Protein AF-F6DJY0-F1 (afdb_monomer)

Sequence (106 aa):
MLVALIDIYRGLPVTLPNELETEVQTRVLRDVLSSAISFARQEESMKMLSEELFRCSRESCTLAEQIQVIEKQSPDIINAKMVAAAYLLKLLNEKPPGKANDPRLQ

pLDDT: mean 86.58, std 13.85, range [46.53, 98.12]

Mean predicted aligned error: 7.04 Å

Radius of gyration: 16.3 Å; Cα contacts (8 Å, |Δi|>4): 102; chains: 1; bounding box: 30×44×51 Å

Organism: Desulforamulus ruminis (strain ATCC 23193 / DSM 2154 / NCIMB 8452 / DL) (NCBI:txid696281)

Structure (mmCIF, N/CA/C/O backbone):
data_AF-F6DJY0-F1
#
_entry.id   AF-F6DJY0-F1
#
loop_
_atom_site.group_PDB
_atom_site.id
_atom_site.type_symbol
_atom_site.label_atom_id
_atom_site.label_alt_id
_atom_site.label_comp_id
_atom_site.label_asym_id
_atom_site.label_entity_id
_atom_site.label_seq_id
_atom_site.pdbx_PDB_ins_code
_atom_site.Cartn_x
_atom_site.Cartn_y
_atom_site.Cartn_z
_atom_site.occupancy
_atom_site.B_iso_or_equiv
_atom_site.auth_seq_id
_atom_site.auth_comp_id
_atom_site.auth_asym_id
_atom_site.auth_atom_id
_atom_site.pdbx_PDB_model_num
ATOM 1 N N . MET A 1 1 ? 4.607 -1.809 -11.475 1.00 84.75 1 MET A N 1
ATOM 2 C CA . MET A 1 1 ? 4.714 -1.730 -10.001 1.00 84.75 1 MET A CA 1
ATOM 3 C C . MET A 1 1 ? 3.365 -1.549 -9.310 1.00 84.75 1 MET A C 1
ATOM 5 O O . MET A 1 1 ? 3.054 -2.357 -8.454 1.00 84.75 1 MET A O 1
ATOM 9 N N . LEU A 1 2 ? 2.526 -0.578 -9.696 1.00 91.12 2 LEU A N 1
ATOM 10 C CA . LEU A 1 2 ? 1.175 -0.437 -9.114 1.00 91.12 2 LEU A CA 1
ATOM 11 C C . LEU A 1 2 ? 0.300 -1.691 -9.292 1.00 91.12 2 LEU A C 1
ATOM 13 O O . LEU A 1 2 ? -0.380 -2.089 -8.358 1.00 91.12 2 LEU A O 1
ATOM 17 N N . VAL A 1 3 ? 0.386 -2.361 -10.448 1.00 90.62 3 VAL A N 1
ATOM 18 C CA . VAL A 1 3 ? -0.265 -3.668 -10.675 1.00 90.62 3 VAL A CA 1
ATOM 19 C C . VAL A 1 3 ? 0.219 -4.718 -9.667 1.00 90.62 3 VAL A C 1
ATOM 21 O O . VAL A 1 3 ? -0.595 -5.355 -9.017 1.00 90.62 3 VAL A O 1
ATOM 24 N N . ALA A 1 4 ? 1.535 -4.815 -9.450 1.00 90.00 4 ALA A N 1
ATOM 25 C CA . ALA A 1 4 ? 2.114 -5.718 -8.456 1.00 90.00 4 ALA A CA 1
ATOM 26 C C . ALA A 1 4 ? 1.630 -5.410 -7.027 1.00 90.00 4 ALA A C 1
ATOM 28 O O . ALA A 1 4 ? 1.366 -6.332 -6.271 1.00 90.00 4 ALA A O 1
ATOM 29 N N . LEU A 1 5 ? 1.459 -4.133 -6.660 1.00 90.69 5 LEU A N 1
ATOM 30 C CA . LEU A 1 5 ? 0.871 -3.763 -5.366 1.00 90.69 5 LEU A CA 1
ATOM 31 C C . LEU A 1 5 ? -0.583 -4.212 -5.241 1.00 90.69 5 LEU A C 1
ATOM 33 O O . LEU A 1 5 ? -0.964 -4.726 -4.197 1.00 90.69 5 LEU A O 1
ATOM 37 N N . ILE A 1 6 ? -1.384 -4.057 -6.298 1.00 91.81 6 ILE A N 1
ATOM 38 C CA . ILE A 1 6 ? -2.765 -4.554 -6.321 1.00 91.81 6 ILE A CA 1
ATOM 39 C C . ILE A 1 6 ? -2.782 -6.070 -6.107 1.00 91.81 6 ILE A C 1
ATOM 41 O O . ILE A 1 6 ? -3.564 -6.555 -5.296 1.00 91.81 6 ILE A O 1
ATOM 45 N N . ASP A 1 7 ? -1.909 -6.809 -6.786 1.00 91.25 7 ASP A N 1
ATOM 46 C CA . ASP A 1 7 ? -1.821 -8.262 -6.640 1.00 91.25 7 ASP A CA 1
ATOM 47 C C . ASP A 1 7 ? -1.368 -8.667 -5.226 1.00 91.25 7 ASP A C 1
ATOM 49 O O . ASP A 1 7 ? -1.994 -9.537 -4.617 1.00 91.25 7 ASP A O 1
ATOM 53 N N . ILE A 1 8 ? -0.378 -7.970 -4.650 1.00 89.00 8 ILE A N 1
ATOM 54 C CA . ILE A 1 8 ? 0.045 -8.149 -3.250 1.00 89.00 8 ILE A CA 1
ATOM 55 C C . ILE A 1 8 ? -1.136 -7.913 -2.302 1.00 89.00 8 ILE A C 1
ATOM 57 O O . ILE A 1 8 ? -1.437 -8.773 -1.482 1.00 89.00 8 ILE A O 1
ATOM 61 N N . TYR A 1 9 ? -1.863 -6.799 -2.428 1.00 90.44 9 TYR A N 1
ATOM 62 C CA . TYR A 1 9 ? -3.008 -6.492 -1.558 1.00 90.44 9 TYR A CA 1
ATOM 63 C C . TYR A 1 9 ? -4.175 -7.476 -1.715 1.00 90.44 9 TYR A C 1
ATOM 65 O O . TYR A 1 9 ? -5.003 -7.595 -0.816 1.00 90.44 9 TYR A O 1
ATOM 73 N N . ARG A 1 10 ? -4.230 -8.224 -2.822 1.00 88.69 10 ARG A N 1
ATOM 74 C CA . ARG A 1 10 ? -5.183 -9.325 -3.034 1.00 88.69 10 ARG A CA 1
ATOM 75 C C . ARG A 1 10 ? -4.690 -10.667 -2.484 1.00 88.69 10 ARG A C 1
ATOM 77 O O . ARG A 1 10 ? -5.420 -11.649 -2.583 1.00 88.69 10 ARG A O 1
ATOM 84 N N . GLY A 1 11 ? -3.482 -10.717 -1.922 1.00 86.12 11 GLY A N 1
ATOM 85 C CA . GLY A 1 11 ? -2.849 -11.938 -1.422 1.00 86.12 11 GLY A CA 1
ATOM 86 C C . GLY A 1 11 ? -2.352 -12.865 -2.534 1.00 86.12 1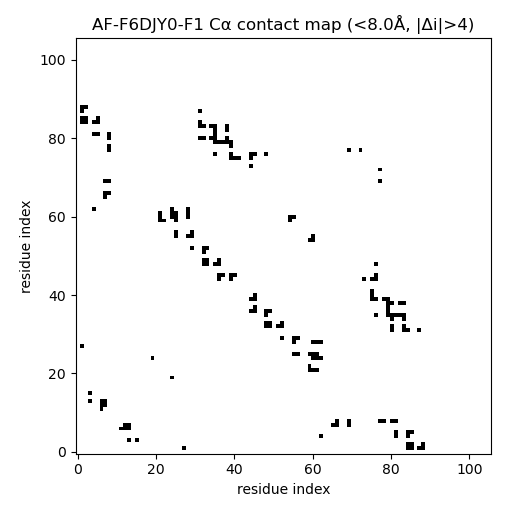1 GLY A C 1
ATOM 87 O O . GLY A 1 11 ? -2.213 -14.066 -2.310 1.00 86.12 11 GLY A O 1
ATOM 88 N N . LEU A 1 12 ? -2.127 -12.342 -3.744 1.00 87.62 12 LEU A N 1
ATOM 89 C CA . LEU A 1 12 ? -1.624 -13.133 -4.863 1.00 87.62 12 LEU A CA 1
ATOM 90 C C . LEU A 1 12 ? -0.094 -13.247 -4.806 1.00 87.62 12 LEU A C 1
ATOM 92 O O . LEU A 1 12 ? 0.584 -12.302 -4.394 1.00 87.62 12 LEU A O 1
ATOM 96 N N . PRO A 1 13 ? 0.476 -14.380 -5.252 1.00 82.00 13 PRO A N 1
ATOM 97 C CA . PRO A 1 13 ? 1.917 -14.505 -5.388 1.00 82.00 13 PRO A CA 1
ATOM 98 C C . PRO A 1 13 ? 2.414 -13.554 -6.481 1.00 82.00 13 PRO A C 1
ATOM 100 O O . PRO A 1 13 ? 1.944 -13.598 -7.618 1.00 82.00 13 PRO A O 1
ATOM 103 N N . VAL A 1 14 ? 3.389 -12.712 -6.143 1.00 82.38 14 VAL A N 1
ATOM 104 C CA . VAL A 1 14 ? 3.982 -11.744 -7.071 1.00 82.38 14 VAL A CA 1
ATOM 105 C C . VA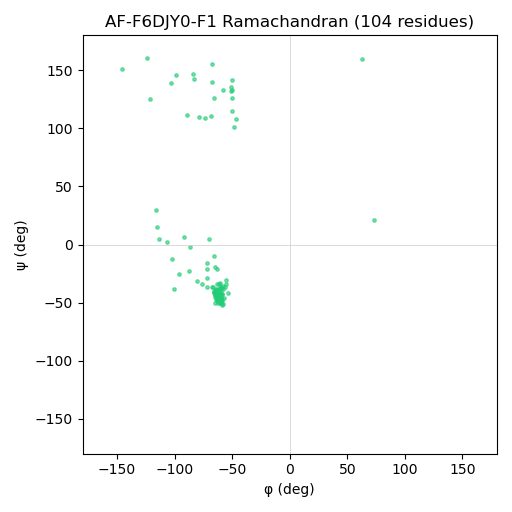L A 1 14 ? 5.478 -11.988 -7.185 1.00 82.38 14 VAL A C 1
ATOM 107 O O . VAL A 1 14 ? 6.204 -11.961 -6.193 1.00 82.38 14 VAL A O 1
ATOM 110 N N . THR A 1 15 ? 5.953 -12.177 -8.414 1.00 79.88 15 THR A N 1
ATOM 111 C CA . THR A 1 15 ? 7.384 -12.166 -8.723 1.00 79.88 15 THR A CA 1
ATOM 112 C C . THR A 1 15 ? 7.797 -10.742 -9.058 1.00 79.88 15 THR A C 1
ATOM 114 O O . THR A 1 15 ? 7.387 -10.180 -10.074 1.00 79.88 15 THR A O 1
ATOM 117 N N . LEU A 1 16 ? 8.589 -10.137 -8.179 1.00 72.69 16 LEU A N 1
ATOM 118 C CA . LEU A 1 16 ? 9.113 -8.794 -8.391 1.00 72.69 16 LEU A CA 1
ATOM 119 C C . LEU A 1 16 ? 10.376 -8.854 -9.266 1.00 72.69 16 LEU A C 1
ATOM 121 O O . LEU A 1 16 ? 11.180 -9.770 -9.100 1.00 72.69 16 LEU A O 1
ATOM 125 N N . PRO A 1 17 ? 10.585 -7.890 -10.180 1.00 71.38 17 PRO A N 1
ATOM 126 C CA . PRO A 1 17 ? 11.871 -7.724 -10.850 1.00 71.38 17 PRO A CA 1
ATOM 127 C C . PRO A 1 17 ? 12.981 -7.494 -9.816 1.00 71.38 17 PRO A C 1
ATOM 129 O O . PRO A 1 17 ? 12.830 -6.639 -8.944 1.00 71.38 17 PRO A O 1
ATOM 132 N N . ASN A 1 18 ? 14.105 -8.206 -9.940 1.00 61.38 18 ASN A N 1
ATOM 133 C CA . ASN A 1 18 ? 15.235 -8.127 -9.000 1.00 61.38 18 ASN A CA 1
ATOM 134 C C . ASN A 1 18 ? 15.957 -6.761 -8.989 1.00 61.38 18 ASN A C 1
ATOM 136 O O . ASN A 1 18 ? 16.790 -6.521 -8.123 1.00 61.38 18 ASN A O 1
ATOM 140 N N . GLU A 1 19 ? 15.650 -5.870 -9.935 1.00 65.62 19 GLU A N 1
ATOM 141 C CA . GLU A 1 19 ? 16.418 -4.646 -10.221 1.00 65.62 19 GLU A CA 1
ATOM 142 C C . GLU A 1 19 ? 15.636 -3.351 -9.952 1.00 65.62 19 GLU A C 1
ATOM 144 O O . GLU A 1 19 ? 16.016 -2.276 -10.409 1.00 65.62 19 GLU A O 1
ATOM 149 N N . LEU A 1 20 ? 14.514 -3.414 -9.231 1.00 77.25 20 LEU A N 1
ATOM 150 C CA . LEU A 1 20 ? 13.787 -2.195 -8.880 1.00 77.25 20 LEU A CA 1
ATOM 151 C C . LEU A 1 20 ? 14.534 -1.428 -7.788 1.00 77.25 20 LEU A C 1
ATOM 153 O O . LEU A 1 20 ? 14.537 -1.838 -6.628 1.00 77.25 20 LEU A O 1
ATOM 157 N N . GLU A 1 21 ? 15.127 -0.293 -8.156 1.00 87.31 21 GLU A N 1
ATOM 158 C CA . GLU A 1 21 ? 15.815 0.602 -7.224 1.00 87.31 21 GLU A CA 1
ATOM 159 C C . GLU A 1 21 ? 14.926 0.948 -6.018 1.00 87.31 21 GLU A C 1
ATOM 161 O O . GLU A 1 21 ? 13.760 1.334 -6.162 1.00 87.31 21 GLU A O 1
ATOM 166 N N . THR A 1 22 ? 15.483 0.833 -4.809 1.00 88.25 22 THR A N 1
ATOM 167 C CA . THR A 1 22 ? 14.772 1.078 -3.542 1.00 88.25 22 THR A CA 1
ATOM 168 C C . THR A 1 22 ? 14.130 2.464 -3.484 1.00 88.25 22 THR A C 1
ATOM 170 O O . THR A 1 22 ? 13.042 2.624 -2.930 1.00 88.25 22 THR A O 1
ATOM 173 N N . GLU A 1 23 ? 14.763 3.468 -4.092 1.00 89.69 23 GLU A N 1
ATOM 174 C CA . GLU A 1 23 ? 14.237 4.833 -4.152 1.00 89.69 23 GLU A CA 1
ATOM 175 C C . GLU A 1 23 ? 12.941 4.914 -4.975 1.00 89.69 23 GLU A C 1
ATOM 177 O O . GLU A 1 23 ? 11.962 5.530 -4.543 1.00 89.69 23 GLU A O 1
ATOM 182 N N . VAL A 1 24 ? 12.887 4.215 -6.115 1.00 89.19 24 VAL A N 1
ATOM 183 C CA . VAL A 1 24 ? 11.687 4.130 -6.959 1.00 89.19 24 VAL A CA 1
ATOM 184 C C . VAL A 1 24 ? 10.554 3.432 -6.208 1.00 89.19 24 VAL A C 1
ATOM 186 O O . VAL A 1 24 ? 9.417 3.913 -6.223 1.00 89.19 24 VAL A O 1
ATOM 189 N N . GLN A 1 25 ? 10.857 2.330 -5.515 1.00 91.56 25 GLN A N 1
ATOM 190 C CA . GLN A 1 25 ? 9.878 1.614 -4.691 1.00 91.56 25 GLN A CA 1
ATOM 191 C C . GLN A 1 25 ? 9.322 2.510 -3.581 1.00 91.56 25 GLN A C 1
ATOM 193 O O . GLN A 1 25 ? 8.105 2.668 -3.469 1.00 91.56 25 GLN A O 1
ATOM 198 N N . THR A 1 26 ? 10.215 3.152 -2.825 1.00 92.62 26 THR A N 1
ATOM 199 C CA . THR A 1 26 ? 9.868 4.044 -1.712 1.00 92.62 26 THR A CA 1
ATOM 200 C C . THR A 1 26 ? 8.965 5.175 -2.188 1.00 92.62 26 THR A C 1
ATOM 202 O O . THR A 1 26 ? 7.939 5.452 -1.569 1.00 92.62 26 THR A O 1
ATOM 205 N N . ARG A 1 27 ? 9.298 5.819 -3.313 1.00 92.81 27 ARG A N 1
ATOM 206 C CA . ARG A 1 27 ? 8.499 6.921 -3.863 1.00 92.81 27 ARG A CA 1
ATOM 207 C C . ARG A 1 27 ? 7.065 6.492 -4.165 1.00 92.81 27 ARG A C 1
ATOM 209 O O . ARG A 1 27 ? 6.124 7.122 -3.695 1.00 92.81 27 ARG A O 1
ATOM 216 N N . VAL A 1 28 ? 6.894 5.403 -4.909 1.00 93.31 28 VAL A N 1
ATOM 217 C CA . VAL A 1 28 ? 5.555 4.936 -5.295 1.00 93.31 28 VAL A CA 1
ATOM 218 C C . VAL A 1 28 ? 4.766 4.431 -4.093 1.00 93.31 28 VAL A C 1
ATOM 220 O O . VAL A 1 28 ? 3.564 4.670 -4.016 1.00 93.31 28 VAL A O 1
ATOM 223 N N . LEU A 1 29 ? 5.414 3.768 -3.134 1.00 95.00 29 LEU A N 1
ATOM 224 C CA . LEU A 1 29 ? 4.752 3.343 -1.902 1.00 95.00 29 LEU A CA 1
ATOM 225 C C . LEU A 1 29 ? 4.274 4.537 -1.076 1.00 95.00 29 LEU A C 1
ATOM 227 O O . LEU A 1 29 ? 3.160 4.499 -0.562 1.00 95.00 29 LEU A O 1
ATOM 231 N N . ARG A 1 30 ? 5.050 5.623 -1.002 1.00 95.94 30 ARG A N 1
ATOM 232 C CA . ARG A 1 30 ? 4.608 6.868 -0.356 1.00 95.94 30 ARG A CA 1
ATOM 233 C C . ARG A 1 30 ? 3.396 7.476 -1.055 1.00 95.94 30 ARG A C 1
ATOM 235 O O . ARG A 1 30 ? 2.452 7.856 -0.367 1.00 95.94 30 ARG A O 1
ATOM 242 N N . ASP A 1 31 ? 3.383 7.515 -2.387 1.00 96.19 31 ASP A N 1
ATOM 243 C CA . ASP A 1 31 ? 2.241 8.032 -3.154 1.00 96.19 31 ASP A CA 1
ATOM 244 C C . ASP A 1 31 ? 0.976 7.185 -2.919 1.00 96.19 31 ASP A C 1
ATOM 246 O O . ASP A 1 31 ? -0.117 7.725 -2.707 1.00 96.19 31 ASP A O 1
ATOM 250 N N . VAL A 1 32 ? 1.124 5.855 -2.887 1.00 97.38 32 VAL A N 1
ATOM 251 C CA . VAL A 1 32 ? 0.034 4.915 -2.581 1.00 97.38 32 VAL A CA 1
ATOM 252 C C . VAL A 1 32 ? -0.461 5.099 -1.150 1.00 97.38 32 VAL A C 1
ATOM 254 O O . VAL A 1 32 ? -1.661 5.262 -0.954 1.00 97.38 32 VAL A O 1
ATOM 257 N N . LEU A 1 33 ? 0.430 5.115 -0.155 1.00 96.94 33 LEU A N 1
ATOM 258 C CA . LEU A 1 33 ? 0.068 5.265 1.259 1.00 96.94 33 LEU A CA 1
ATOM 259 C C . LEU A 1 33 ? -0.592 6.619 1.532 1.00 96.94 33 LEU A C 1
ATOM 261 O O . LEU A 1 33 ? -1.627 6.672 2.192 1.00 96.94 33 LEU A O 1
ATOM 265 N N . SER A 1 34 ? -0.052 7.701 0.967 1.00 97.56 34 SER A N 1
ATOM 266 C CA . SER A 1 34 ? -0.647 9.034 1.076 1.00 97.56 34 SER A CA 1
ATOM 267 C C . SER A 1 34 ? -2.044 9.085 0.459 1.00 97.56 34 SER A C 1
ATOM 269 O O . SER A 1 34 ? -2.935 9.713 1.023 1.00 97.56 34 SER A O 1
ATOM 271 N N . SER A 1 35 ? -2.251 8.421 -0.680 1.00 98.06 35 SER A N 1
ATOM 272 C CA . SER A 1 35 ? -3.566 8.351 -1.324 1.00 98.06 35 SER A CA 1
ATOM 273 C C . SER A 1 35 ? -4.535 7.450 -0.550 1.00 98.06 35 SER A C 1
ATOM 275 O O . SER A 1 35 ? -5.720 7.758 -0.453 1.00 98.06 35 SER A O 1
ATOM 277 N N . ALA A 1 36 ? -4.040 6.355 0.033 1.00 98.06 36 ALA A N 1
ATOM 278 C CA . ALA A 1 36 ? -4.836 5.384 0.780 1.00 98.06 36 ALA A CA 1
ATOM 279 C C . ALA A 1 36 ? -5.490 5.993 2.025 1.00 98.06 36 ALA A C 1
ATOM 281 O O . ALA A 1 36 ? -6.618 5.627 2.341 1.00 98.06 36 ALA A O 1
ATOM 282 N N . ILE A 1 37 ? -4.839 6.951 2.695 1.00 98.12 37 ILE A N 1
ATOM 283 C CA . ILE A 1 37 ? -5.419 7.652 3.856 1.00 98.12 37 ILE A CA 1
ATOM 284 C C . ILE A 1 37 ? -6.793 8.246 3.506 1.00 98.12 37 ILE A C 1
ATOM 286 O O . ILE A 1 37 ? -7.737 8.095 4.275 1.00 98.12 37 ILE A O 1
ATOM 290 N N . SER A 1 38 ? -6.938 8.832 2.314 1.00 97.12 38 SER A N 1
ATOM 291 C CA . SER A 1 38 ? -8.198 9.424 1.836 1.00 97.12 38 SER A CA 1
ATOM 292 C C . SER A 1 38 ? -9.278 8.396 1.473 1.00 97.12 38 SER A C 1
ATOM 294 O O . SER A 1 38 ? -10.441 8.765 1.319 1.00 97.12 38 SER A O 1
ATOM 296 N N . PHE A 1 39 ? -8.913 7.122 1.303 1.00 97.88 39 PHE A N 1
ATOM 297 C CA . PHE A 1 39 ? -9.841 6.035 0.966 1.00 97.88 39 PHE A CA 1
ATOM 298 C C . PHE A 1 39 ? -10.206 5.148 2.162 1.00 97.88 39 PHE A C 1
ATOM 300 O O . PHE A 1 39 ? -11.149 4.359 2.062 1.00 97.88 39 PHE A O 1
ATOM 307 N N . ALA A 1 40 ? -9.485 5.263 3.278 1.00 98.00 40 ALA A N 1
ATOM 308 C CA . ALA A 1 40 ? -9.809 4.558 4.509 1.00 98.00 40 ALA A CA 1
ATOM 309 C C . ALA A 1 40 ? -11.121 5.083 5.106 1.00 98.00 40 ALA A C 1
ATOM 311 O O . ALA A 1 40 ? -11.390 6.284 5.090 1.00 98.00 40 ALA A O 1
ATOM 312 N N . ARG A 1 41 ? -11.953 4.181 5.637 1.00 96.88 41 ARG A N 1
ATOM 313 C CA . ARG A 1 41 ? -13.254 4.555 6.217 1.00 96.88 41 ARG A CA 1
ATOM 314 C C . ARG A 1 41 ? -13.194 4.726 7.726 1.00 96.88 41 ARG A C 1
ATOM 316 O O . ARG A 1 41 ? -14.030 5.428 8.285 1.00 96.88 41 ARG A O 1
ATOM 323 N N . GLN A 1 42 ? -12.244 4.064 8.377 1.00 97.94 42 GLN A N 1
ATOM 324 C CA . GLN A 1 42 ? -12.094 4.084 9.827 1.00 97.94 42 GLN A CA 1
ATOM 325 C C . GLN A 1 42 ? -10.937 4.998 10.229 1.00 97.94 42 GLN A C 1
ATOM 327 O O . GLN A 1 42 ? -9.871 4.976 9.614 1.00 97.94 42 GLN A O 1
ATOM 332 N N . GLU A 1 43 ? -11.127 5.768 11.299 1.00 97.38 43 GLU A N 1
ATOM 333 C CA . GLU A 1 43 ? -10.092 6.658 11.839 1.00 97.38 43 GLU A CA 1
ATOM 334 C C . GLU A 1 43 ? -8.838 5.877 12.267 1.00 97.38 43 GLU A C 1
ATOM 336 O O . GLU A 1 43 ? -7.713 6.289 11.986 1.00 97.38 43 GLU A O 1
ATOM 341 N N . GLU A 1 44 ? -9.021 4.692 12.858 1.00 97.12 44 GLU A N 1
ATOM 342 C CA . GLU A 1 44 ? -7.921 3.783 13.196 1.00 97.12 44 GLU A CA 1
ATOM 343 C C . GLU A 1 44 ? -7.113 3.376 11.954 1.00 97.12 44 GLU A C 1
ATOM 345 O O . GLU A 1 44 ? -5.881 3.414 11.973 1.00 97.12 44 GLU A O 1
ATOM 350 N N . SER A 1 45 ? -7.785 3.065 10.842 1.00 97.75 45 SER A N 1
ATOM 351 C CA . SER A 1 45 ? -7.118 2.747 9.576 1.00 97.75 45 SER A CA 1
ATOM 352 C C . SER A 1 45 ? -6.338 3.940 9.025 1.00 97.75 45 SER A C 1
ATOM 354 O O . SER A 1 45 ? -5.206 3.767 8.574 1.00 97.75 45 SER A O 1
ATOM 356 N N . MET A 1 46 ? -6.902 5.154 9.084 1.00 98.12 46 MET A N 1
ATOM 357 C CA . MET A 1 46 ? -6.204 6.380 8.669 1.00 98.12 46 MET A CA 1
ATOM 358 C C . MET A 1 46 ? -4.940 6.606 9.500 1.00 98.12 46 MET A C 1
ATOM 360 O O . MET A 1 46 ? -3.885 6.938 8.953 1.00 98.12 46 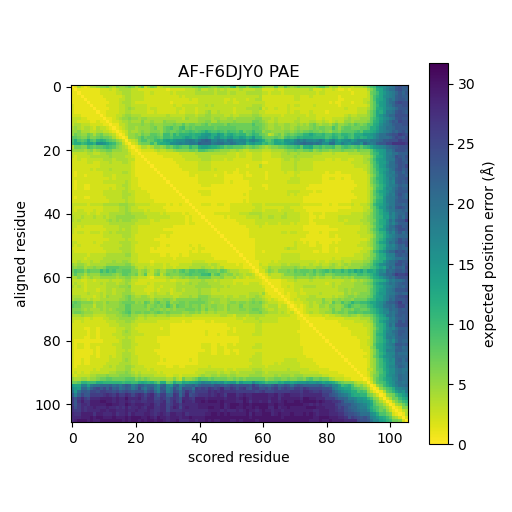MET A O 1
ATOM 364 N N . LYS A 1 47 ? -5.028 6.387 10.817 1.00 97.69 47 LYS A N 1
ATOM 365 C CA . LYS A 1 47 ? -3.891 6.497 11.732 1.00 97.69 47 LYS A CA 1
ATOM 366 C C . LYS A 1 47 ? -2.804 5.478 11.389 1.00 97.69 47 LYS A C 1
ATOM 368 O O . LYS A 1 47 ? -1.657 5.867 11.189 1.00 97.69 47 LYS A O 1
ATOM 373 N N . MET A 1 48 ? -3.166 4.205 11.234 1.00 96.56 48 MET A N 1
ATOM 374 C CA . MET A 1 48 ? -2.230 3.132 10.877 1.00 96.56 48 MET A CA 1
ATOM 375 C C . MET A 1 48 ? -1.532 3.387 9.532 1.00 96.56 48 MET A C 1
ATOM 377 O O . MET A 1 48 ? -0.319 3.208 9.417 1.00 96.56 48 MET A O 1
ATOM 381 N N . LEU A 1 49 ? -2.274 3.857 8.524 1.00 96.94 49 LEU A N 1
ATOM 382 C CA . LEU A 1 49 ? -1.718 4.247 7.224 1.00 96.94 49 LEU A CA 1
ATOM 383 C C . LEU A 1 49 ? -0.767 5.445 7.335 1.00 96.94 49 LEU A C 1
ATOM 385 O O . LEU A 1 49 ? 0.278 5.461 6.687 1.00 96.94 49 LEU A O 1
ATOM 389 N N . SER A 1 50 ? -1.098 6.425 8.177 1.00 97.31 50 SER A N 1
ATOM 390 C CA . SER A 1 50 ? -0.246 7.594 8.429 1.00 97.31 50 SER A CA 1
ATOM 391 C C . SER A 1 50 ? 1.064 7.204 9.117 1.00 97.31 50 SER A C 1
ATOM 393 O O . SER A 1 50 ? 2.132 7.693 8.747 1.00 97.31 50 SER A O 1
ATOM 395 N N . GLU A 1 51 ? 1.009 6.282 10.079 1.00 95.69 51 GLU A N 1
ATOM 396 C CA . GLU A 1 51 ? 2.198 5.734 10.738 1.00 95.69 51 GLU A CA 1
ATOM 397 C C . GLU A 1 51 ? 3.076 4.942 9.762 1.00 95.69 51 GLU A C 1
ATOM 399 O O . GLU A 1 51 ? 4.302 5.064 9.783 1.00 95.69 51 GLU A O 1
ATOM 404 N N . GLU A 1 52 ? 2.465 4.152 8.878 1.00 94.88 52 GLU A N 1
ATOM 405 C CA . GLU A 1 52 ? 3.189 3.423 7.838 1.00 94.88 52 GLU A CA 1
ATOM 406 C C . GLU A 1 52 ? 3.855 4.368 6.827 1.00 94.88 52 GLU A C 1
ATOM 408 O O . GLU A 1 52 ? 5.032 4.192 6.508 1.00 94.88 52 GLU A O 1
ATOM 413 N N . LEU A 1 53 ? 3.151 5.417 6.387 1.00 96.19 53 LEU A N 1
ATOM 414 C CA . LEU A 1 53 ? 3.699 6.468 5.525 1.00 96.19 53 LEU A CA 1
ATOM 415 C C . LEU A 1 53 ? 4.889 7.175 6.182 1.00 96.19 53 LEU A C 1
ATOM 417 O O . LEU A 1 53 ? 5.901 7.439 5.523 1.00 96.19 53 LEU A O 1
ATOM 421 N N . PHE A 1 54 ? 4.778 7.475 7.477 1.00 95.25 54 PHE A N 1
ATOM 422 C CA . PHE A 1 54 ? 5.848 8.107 8.237 1.00 95.25 54 PHE A CA 1
ATOM 423 C C . PHE A 1 54 ? 7.090 7.213 8.310 1.00 95.25 54 PHE A C 1
ATOM 425 O O . PHE A 1 54 ? 8.186 7.686 8.007 1.00 95.25 54 PHE A O 1
ATOM 432 N N . ARG A 1 55 ? 6.927 5.920 8.630 1.00 92.81 55 ARG A N 1
ATOM 433 C CA . ARG A 1 55 ? 8.036 4.947 8.627 1.00 92.81 55 ARG A CA 1
ATOM 434 C C . ARG A 1 55 ? 8.682 4.835 7.250 1.00 92.81 55 ARG A C 1
ATOM 436 O O . ARG A 1 55 ? 9.888 5.037 7.138 1.00 92.81 55 ARG A O 1
ATOM 443 N N . CYS A 1 56 ? 7.883 4.640 6.198 1.00 91.94 56 CYS A N 1
ATOM 444 C CA . CYS A 1 56 ? 8.395 4.549 4.829 1.00 91.94 56 CYS A CA 1
ATOM 445 C C . CYS A 1 56 ? 9.183 5.806 4.415 1.00 91.94 56 CYS A C 1
ATOM 447 O O . CYS A 1 56 ? 10.192 5.722 3.718 1.00 91.94 56 CYS A O 1
ATOM 449 N N . SER A 1 57 ? 8.761 6.986 4.880 1.00 89.25 57 SER A N 1
ATOM 450 C CA . SER A 1 57 ? 9.452 8.248 4.588 1.00 89.25 57 SER A CA 1
ATOM 451 C C . SER A 1 57 ? 10.790 8.406 5.323 1.00 89.25 57 SER A C 1
ATOM 453 O O . SER A 1 57 ? 11.608 9.213 4.889 1.00 89.25 57 SER A O 1
ATOM 455 N N . ARG A 1 58 ? 11.019 7.679 6.427 1.00 90.19 58 ARG A N 1
ATOM 456 C CA . ARG A 1 58 ? 12.245 7.774 7.239 1.00 90.19 58 ARG A CA 1
ATOM 457 C C . ARG A 1 58 ? 13.248 6.658 6.980 1.00 90.19 58 ARG A C 1
ATOM 459 O O . ARG A 1 58 ? 14.444 6.922 7.010 1.00 90.19 58 ARG A O 1
ATOM 466 N N . GLU A 1 59 ? 12.768 5.439 6.776 1.00 85.38 59 GLU A N 1
ATOM 467 C CA . GLU A 1 59 ? 13.593 4.223 6.795 1.00 85.38 59 GLU A CA 1
ATOM 468 C C . GLU A 1 59 ? 13.686 3.547 5.421 1.00 85.38 59 GLU A C 1
ATOM 470 O O . GLU A 1 59 ? 14.324 2.506 5.304 1.00 85.38 59 GLU A O 1
ATOM 475 N N . SER A 1 60 ? 13.114 4.170 4.378 1.00 80.31 60 SER A N 1
ATOM 476 C CA . SER A 1 60 ? 12.774 3.559 3.082 1.00 80.31 60 SER A CA 1
ATOM 477 C C . SER A 1 60 ? 11.726 2.451 3.218 1.00 80.31 60 SER A C 1
ATOM 479 O O . SER A 1 60 ? 11.471 1.956 4.314 1.00 80.31 60 SER A O 1
ATOM 481 N N . CYS A 1 61 ? 11.039 2.114 2.126 1.00 88.75 61 CYS A N 1
ATOM 482 C CA . CYS A 1 61 ? 10.178 0.939 2.130 1.00 88.75 61 CYS A CA 1
ATOM 483 C C . CYS A 1 61 ? 10.150 0.230 0.778 1.00 88.75 61 CYS A C 1
ATOM 485 O O . CYS A 1 61 ? 10.327 0.848 -0.277 1.00 88.75 61 CYS A O 1
ATOM 487 N N . THR A 1 62 ? 9.931 -1.083 0.815 1.00 89.75 62 THR 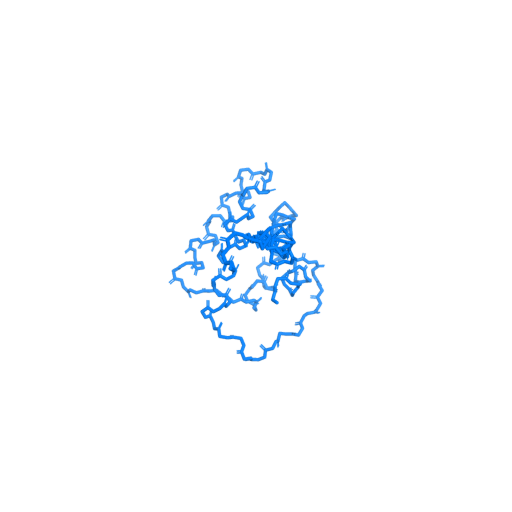A N 1
ATOM 488 C CA . THR A 1 62 ? 9.988 -1.956 -0.363 1.00 89.75 62 THR A CA 1
ATOM 489 C C . THR A 1 62 ? 8.698 -2.742 -0.571 1.00 89.75 62 THR A C 1
ATOM 491 O O . THR A 1 62 ? 7.887 -2.944 0.334 1.00 89.75 62 THR A O 1
ATOM 494 N N . LEU A 1 63 ? 8.498 -3.229 -1.797 1.00 86.38 63 LEU A N 1
ATOM 495 C CA . LEU A 1 63 ? 7.376 -4.115 -2.126 1.00 86.38 63 LEU A CA 1
ATOM 496 C C . LEU A 1 63 ? 7.422 -5.422 -1.325 1.00 86.38 63 LEU A C 1
ATOM 498 O O . LEU A 1 63 ? 6.375 -5.949 -0.958 1.00 86.38 63 LEU A O 1
ATOM 502 N N . ALA A 1 64 ? 8.623 -5.931 -1.037 1.00 84.38 64 ALA A N 1
ATOM 503 C CA . ALA A 1 64 ? 8.808 -7.151 -0.258 1.00 84.38 64 ALA A CA 1
ATOM 504 C C . ALA A 1 64 ? 8.306 -6.993 1.186 1.00 84.38 64 ALA A C 1
ATOM 506 O O . ALA A 1 64 ? 7.680 -7.902 1.726 1.00 84.38 64 ALA A O 1
ATOM 507 N N . GLU A 1 65 ? 8.511 -5.825 1.796 1.00 86.69 65 GLU A N 1
ATOM 508 C CA . GLU A 1 65 ? 7.973 -5.520 3.126 1.00 86.69 65 GLU A CA 1
ATOM 509 C C . GLU A 1 65 ? 6.446 -5.445 3.115 1.00 86.69 65 GLU A C 1
ATOM 511 O O . GLU A 1 65 ? 5.802 -5.921 4.047 1.00 86.69 65 GLU A O 1
ATOM 516 N N . GLN A 1 66 ? 5.843 -4.915 2.045 1.00 86.00 66 GLN A N 1
ATOM 517 C CA . GLN A 1 66 ? 4.383 -4.875 1.936 1.00 86.00 66 GLN A CA 1
ATOM 518 C C . GLN A 1 66 ? 3.768 -6.277 1.974 1.00 86.00 66 GLN A C 1
ATOM 520 O O . GLN A 1 66 ? 2.754 -6.450 2.641 1.00 86.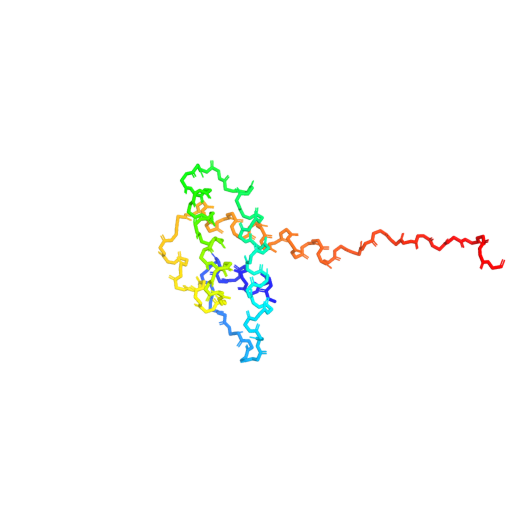00 66 GLN A O 1
ATOM 525 N N . ILE A 1 67 ? 4.402 -7.285 1.361 1.00 82.56 67 ILE A N 1
ATOM 526 C CA . ILE A 1 67 ? 3.940 -8.687 1.419 1.00 82.56 67 ILE A CA 1
ATOM 527 C C . ILE A 1 67 ? 3.818 -9.177 2.870 1.00 82.56 67 ILE A C 1
ATOM 529 O O . ILE A 1 67 ? 2.888 -9.904 3.198 1.00 82.56 67 ILE A O 1
ATOM 533 N N . GLN A 1 68 ? 4.718 -8.756 3.758 1.00 81.75 68 GLN A N 1
ATOM 534 C CA . GLN A 1 68 ? 4.689 -9.159 5.169 1.00 81.75 68 GLN A CA 1
ATOM 535 C C . GLN A 1 68 ? 3.683 -8.344 5.989 1.00 81.75 68 GLN A C 1
ATOM 537 O O . GLN A 1 68 ? 3.124 -8.822 6.977 1.00 81.75 68 GLN A O 1
ATOM 542 N N . VAL A 1 69 ? 3.470 -7.084 5.609 1.00 81.00 69 VAL A N 1
ATOM 543 C CA . VAL A 1 69 ? 2.615 -6.150 6.347 1.00 81.00 69 VAL A CA 1
ATOM 544 C C . VAL A 1 69 ? 1.129 -6.447 6.120 1.00 81.00 69 VAL A C 1
ATOM 546 O O . VAL A 1 69 ? 0.350 -6.294 7.062 1.00 81.00 69 VAL A O 1
ATOM 549 N N . ILE A 1 70 ? 0.722 -6.914 4.930 1.00 82.81 70 ILE A N 1
ATOM 550 C CA . ILE A 1 70 ? -0.702 -7.160 4.626 1.00 82.81 70 ILE A CA 1
ATOM 551 C C . ILE A 1 70 ? -1.353 -8.196 5.545 1.00 82.81 70 ILE A C 1
ATOM 553 O O . ILE A 1 70 ? -2.525 -8.046 5.876 1.00 82.81 70 ILE A O 1
ATOM 557 N N . GLU A 1 71 ? -0.612 -9.211 6.001 1.00 80.06 71 GLU A N 1
ATOM 558 C CA . GLU A 1 71 ? -1.163 -10.307 6.814 1.00 80.06 71 GLU A CA 1
ATOM 559 C C . GLU A 1 71 ? -1.709 -9.819 8.162 1.00 80.06 71 GLU A C 1
ATOM 561 O O . GLU A 1 71 ? -2.530 -10.481 8.793 1.00 80.06 71 GLU A O 1
ATOM 566 N N . LYS A 1 72 ? -1.248 -8.646 8.607 1.00 86.31 72 LYS A N 1
ATOM 567 C CA . LYS A 1 72 ? -1.588 -8.045 9.899 1.00 86.31 72 LYS A CA 1
ATOM 568 C C . LYS A 1 72 ? -2.546 -6.862 9.766 1.00 86.31 72 LYS A C 1
ATOM 570 O O . LYS A 1 72 ? -2.846 -6.217 10.768 1.00 86.31 72 LYS A O 1
ATOM 575 N N . GLN A 1 73 ? -2.987 -6.532 8.551 1.00 90.31 73 GLN A N 1
ATOM 576 C CA . GLN A 1 73 ? -3.806 -5.351 8.291 1.00 90.31 73 GLN A CA 1
ATOM 577 C C . GLN A 1 73 ? -5.291 -5.682 8.198 1.00 90.31 73 GLN A C 1
ATOM 579 O O . GLN A 1 73 ? -5.701 -6.741 7.729 1.00 90.31 73 GLN A O 1
ATOM 584 N N . SER A 1 74 ? -6.114 -4.739 8.656 1.00 95.06 74 SER A N 1
ATOM 585 C CA . SER A 1 74 ? -7.561 -4.865 8.555 1.00 95.06 74 SER A CA 1
ATOM 586 C C . SER A 1 74 ? -8.010 -4.795 7.087 1.00 95.06 74 SER A C 1
ATOM 588 O O . SER A 1 74 ? -7.350 -4.152 6.260 1.00 95.06 74 SER A O 1
ATOM 590 N N . PRO A 1 75 ? -9.176 -5.375 6.745 1.00 95.31 75 PRO A N 1
ATOM 591 C CA . PRO A 1 75 ? -9.733 -5.261 5.399 1.00 95.31 75 PRO A CA 1
ATOM 592 C C . PRO A 1 75 ? -9.921 -3.813 4.927 1.00 95.31 75 PRO A C 1
ATOM 594 O O . PRO A 1 75 ? -9.813 -3.544 3.736 1.00 95.31 75 PRO A O 1
ATOM 597 N N . ASP A 1 76 ? -10.188 -2.872 5.838 1.00 97.44 76 ASP A N 1
ATOM 598 C CA . ASP A 1 76 ? -10.331 -1.449 5.506 1.00 97.44 76 ASP A CA 1
ATOM 599 C C . ASP A 1 76 ? -9.009 -0.853 4.996 1.00 97.44 76 ASP A C 1
ATOM 601 O O . ASP A 1 76 ? -8.987 -0.217 3.943 1.00 97.44 76 ASP A O 1
ATOM 605 N N . ILE A 1 77 ? -7.892 -1.145 5.674 1.00 97.31 77 ILE A N 1
ATOM 606 C CA . ILE A 1 77 ? -6.550 -0.710 5.259 1.00 97.31 77 ILE A CA 1
ATOM 607 C C . ILE A 1 77 ? -6.175 -1.325 3.906 1.00 97.31 77 ILE A C 1
ATOM 609 O O . ILE A 1 77 ? -5.729 -0.617 3.002 1.00 97.31 77 ILE A O 1
ATOM 613 N N . ILE A 1 78 ? -6.383 -2.635 3.747 1.00 96.25 78 ILE A N 1
ATOM 614 C CA . ILE A 1 78 ? -6.049 -3.356 2.511 1.00 96.25 78 ILE A CA 1
ATOM 615 C C . ILE A 1 78 ? -6.853 -2.793 1.331 1.00 96.25 78 ILE A C 1
ATOM 617 O O . ILE A 1 78 ? -6.287 -2.478 0.281 1.00 96.25 78 ILE A O 1
ATOM 621 N N . ASN A 1 79 ? -8.161 -2.591 1.514 1.00 96.69 79 ASN A N 1
ATOM 622 C CA . ASN A 1 79 ? -9.021 -2.017 0.483 1.00 96.69 79 ASN A CA 1
ATOM 623 C C . ASN A 1 79 ? -8.608 -0.586 0.127 1.00 96.69 79 ASN A C 1
ATOM 625 O O . ASN A 1 79 ? -8.549 -0.252 -1.055 1.00 96.69 79 ASN A O 1
ATOM 629 N N . ALA A 1 80 ? -8.278 0.244 1.117 1.00 98.00 80 ALA A N 1
ATOM 630 C CA . ALA A 1 80 ? -7.824 1.611 0.886 1.00 98.00 80 ALA A CA 1
ATOM 631 C C . ALA A 1 80 ? -6.533 1.655 0.051 1.00 98.00 80 ALA A C 1
ATOM 633 O O . ALA A 1 80 ? -6.451 2.404 -0.925 1.00 98.00 80 ALA A O 1
ATOM 634 N N . LYS A 1 81 ? -5.554 0.800 0.373 1.00 97.31 81 LYS A N 1
ATOM 635 C CA . LYS A 1 81 ? -4.305 0.665 -0.392 1.00 97.31 81 LYS A CA 1
ATOM 636 C C . LYS A 1 81 ? -4.541 0.159 -1.817 1.00 97.31 81 LYS A C 1
ATOM 638 O O . LYS A 1 81 ? -3.951 0.681 -2.763 1.00 97.31 81 LYS A O 1
ATOM 643 N N . MET A 1 82 ? -5.437 -0.813 -1.991 1.00 96.56 82 MET A N 1
ATOM 644 C CA . MET A 1 82 ? -5.801 -1.338 -3.309 1.00 96.56 82 MET A CA 1
ATOM 645 C C . MET A 1 82 ? -6.479 -0.273 -4.181 1.00 96.56 82 MET A C 1
ATOM 647 O O . MET A 1 82 ? -6.095 -0.092 -5.338 1.00 96.56 82 MET A O 1
ATOM 651 N N . VAL A 1 83 ? -7.450 0.463 -3.630 1.00 97.62 83 VAL A N 1
ATOM 652 C CA . VAL A 1 83 ? -8.137 1.554 -4.340 1.00 97.62 83 VAL A CA 1
ATOM 653 C C . VAL A 1 83 ? -7.157 2.669 -4.695 1.00 97.62 83 VAL A C 1
ATOM 655 O O . VAL A 1 83 ? -7.166 3.134 -5.832 1.00 97.62 83 VAL A O 1
ATOM 658 N N . ALA A 1 84 ? -6.260 3.043 -3.779 1.00 97.81 84 ALA A N 1
ATOM 659 C CA . ALA A 1 84 ? -5.202 4.013 -4.044 1.00 97.81 84 ALA A CA 1
ATOM 660 C C . ALA A 1 84 ? -4.284 3.584 -5.197 1.00 97.81 84 ALA A C 1
ATOM 662 O O . ALA A 1 84 ? -4.052 4.361 -6.124 1.00 97.81 84 ALA A O 1
ATOM 663 N N . ALA A 1 85 ? -3.798 2.340 -5.182 1.00 96.62 85 ALA A N 1
ATOM 664 C CA . ALA A 1 85 ? -2.936 1.822 -6.241 1.00 96.62 85 ALA A CA 1
ATOM 665 C C . ALA A 1 85 ? -3.651 1.790 -7.603 1.00 96.62 85 ALA A C 1
ATOM 667 O O . ALA A 1 85 ? -3.070 2.186 -8.617 1.00 96.62 85 ALA A O 1
ATOM 668 N N . ALA A 1 86 ? -4.923 1.380 -7.631 1.00 96.06 86 ALA A N 1
ATOM 669 C CA . ALA A 1 86 ? -5.744 1.389 -8.840 1.00 96.06 86 ALA A CA 1
ATOM 670 C C . ALA A 1 86 ? -6.026 2.813 -9.347 1.00 96.06 86 ALA A C 1
ATOM 672 O O . ALA A 1 86 ? -5.972 3.062 -10.552 1.00 96.06 86 ALA A O 1
ATOM 673 N N . TYR A 1 87 ? -6.282 3.757 -8.440 1.00 95.88 87 TYR A N 1
ATOM 674 C CA . TYR A 1 87 ? -6.494 5.163 -8.769 1.00 95.88 87 TYR A CA 1
ATOM 675 C C . TYR A 1 87 ? -5.246 5.789 -9.402 1.00 95.88 87 TYR A C 1
ATOM 677 O O . TYR A 1 87 ? -5.333 6.376 -10.478 1.00 95.88 87 TYR A O 1
ATOM 685 N N . LEU A 1 88 ? -4.071 5.592 -8.800 1.00 95.25 88 LEU A N 1
ATOM 686 C CA . LEU A 1 88 ? -2.805 6.073 -9.360 1.00 95.25 88 LEU A CA 1
ATOM 687 C C . LEU A 1 88 ? -2.499 5.424 -10.714 1.00 95.25 88 LEU A C 1
ATOM 689 O O . LEU A 1 88 ? -2.037 6.098 -11.632 1.00 95.25 88 LEU A O 1
ATOM 693 N N . LEU A 1 89 ? -2.801 4.132 -10.875 1.00 94.62 89 LEU A N 1
ATOM 694 C CA . LEU A 1 89 ? -2.622 3.439 -12.151 1.00 94.62 89 LEU A CA 1
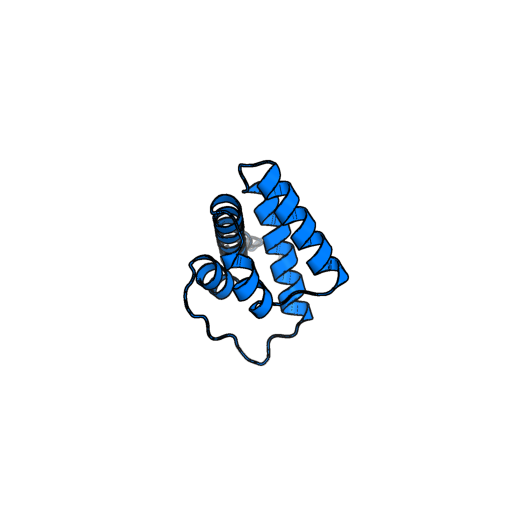ATOM 695 C C . LEU A 1 89 ? -3.516 4.046 -13.235 1.00 94.62 89 LEU A C 1
ATOM 697 O O . LEU A 1 89 ? -3.067 4.248 -14.362 1.00 94.62 89 LEU A O 1
ATOM 701 N N . LYS A 1 90 ? -4.766 4.366 -12.891 1.00 93.44 90 LYS A N 1
ATOM 702 C CA . LYS A 1 90 ? -5.686 5.064 -13.788 1.00 93.44 90 LYS A CA 1
ATOM 703 C C . LYS A 1 90 ? -5.124 6.429 -14.195 1.00 93.44 90 LYS A C 1
ATOM 705 O O . LYS A 1 90 ? -5.068 6.692 -15.388 1.00 93.44 90 LYS A O 1
ATOM 710 N N . LEU A 1 91 ? -4.646 7.242 -13.248 1.00 91.62 91 LEU A N 1
ATOM 711 C CA . LEU A 1 91 ? -4.071 8.564 -13.542 1.00 91.62 91 LEU A CA 1
ATOM 712 C C . LEU A 1 91 ? -2.850 8.501 -14.470 1.00 91.62 91 LEU A C 1
ATOM 714 O O . LEU A 1 91 ? -2.683 9.373 -15.314 1.00 91.62 91 LEU A O 1
ATOM 718 N N . LEU A 1 92 ? -2.003 7.477 -14.336 1.00 89.44 92 LEU A N 1
ATOM 719 C CA . LEU A 1 92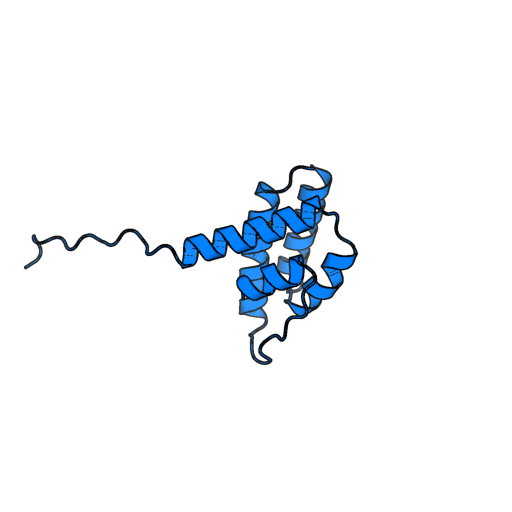 ? -0.846 7.288 -15.221 1.00 89.44 92 LEU A CA 1
ATOM 720 C C . LEU A 1 92 ? -1.241 6.830 -16.633 1.00 89.44 92 LEU A C 1
ATOM 722 O O . LEU A 1 92 ? -0.523 7.109 -17.592 1.00 89.44 92 LEU A O 1
ATOM 726 N N . ASN A 1 93 ? -2.361 6.114 -16.758 1.00 86.75 93 ASN A N 1
ATOM 727 C CA . ASN A 1 93 ? -2.876 5.617 -18.035 1.00 86.75 93 ASN A CA 1
ATOM 728 C C . ASN A 1 93 ? -3.782 6.630 -18.748 1.00 86.75 93 ASN A C 1
ATOM 730 O O . ASN A 1 93 ? -3.954 6.559 -19.967 1.00 86.75 93 ASN A O 1
ATOM 734 N N . GLU A 1 94 ? -4.367 7.573 -18.014 1.00 85.12 94 GLU A N 1
ATOM 735 C CA . GLU A 1 94 ? -5.035 8.727 -18.595 1.00 85.12 94 GLU A CA 1
ATOM 736 C C . GLU A 1 94 ? -3.966 9.621 -19.234 1.00 85.12 94 GLU A C 1
ATOM 738 O O . GLU A 1 94 ? -3.136 10.224 -18.556 1.00 85.12 94 GLU A O 1
ATOM 743 N N . LYS A 1 95 ? -3.958 9.699 -20.575 1.00 59.72 95 LYS A N 1
ATOM 744 C CA . LYS A 1 95 ? -3.176 10.731 -21.268 1.00 59.72 95 LYS A CA 1
ATOM 745 C C . LYS A 1 95 ? -3.524 12.076 -20.620 1.00 59.72 95 LYS A C 1
ATOM 747 O O . LYS A 1 95 ? -4.722 12.356 -20.499 1.00 59.72 95 LYS A O 1
ATOM 752 N N . PRO A 1 96 ? -2.539 12.929 -20.270 1.00 59.47 96 PRO A N 1
ATOM 753 C CA . PRO A 1 96 ? -2.860 14.310 -19.947 1.00 59.47 96 PRO A CA 1
ATOM 754 C C . PRO A 1 96 ? -3.707 14.842 -21.106 1.00 59.47 96 PRO A C 1
ATOM 756 O O . PRO A 1 96 ? -3.370 14.526 -22.258 1.00 59.47 96 PRO A O 1
ATOM 759 N N . PRO A 1 97 ? -4.814 15.567 -20.849 1.00 50.69 97 PRO A N 1
ATOM 760 C CA . PRO A 1 97 ? -5.562 16.194 -21.925 1.00 50.69 97 PRO A CA 1
ATOM 761 C C . PRO A 1 97 ? -4.529 16.946 -22.748 1.00 50.69 97 PRO A C 1
ATOM 763 O O . PRO A 1 97 ? -3.798 17.787 -22.218 1.00 50.69 97 PRO A O 1
ATOM 766 N N . GLY A 1 98 ? -4.351 16.499 -23.993 1.00 46.53 98 GLY A N 1
ATOM 767 C CA . GLY A 1 98 ? -3.295 17.010 -24.840 1.00 46.53 98 GLY A CA 1
ATOM 768 C C . GLY A 1 98 ? -3.373 18.525 -24.813 1.00 46.53 98 GLY A C 1
ATOM 769 O O . GLY A 1 98 ? -4.468 19.092 -24.827 1.00 46.53 98 GLY A O 1
ATOM 770 N N . LYS A 1 99 ? -2.212 19.184 -24.808 1.00 50.88 99 LYS A N 1
ATOM 771 C CA . LYS A 1 99 ? -2.126 20.472 -25.485 1.00 50.88 99 LYS A CA 1
ATOM 772 C C . LYS A 1 99 ? -2.755 20.225 -26.852 1.00 50.88 99 LYS A C 1
ATOM 774 O O . LYS A 1 99 ? -2.162 19.534 -27.678 1.00 50.88 99 LYS A O 1
ATOM 779 N N . ALA A 1 100 ? -4.007 20.645 -27.018 1.00 48.75 100 ALA A N 1
ATOM 780 C CA . ALA A 1 100 ? -4.651 20.653 -28.310 1.00 48.75 100 ALA A CA 1
ATOM 781 C C . ALA A 1 100 ? -3.658 21.360 -29.228 1.00 48.75 100 ALA A C 1
ATOM 783 O O . ALA A 1 100 ? -3.158 22.425 -28.862 1.00 48.75 100 ALA A O 1
ATOM 784 N N . ASN A 1 101 ? -3.288 20.716 -30.336 1.00 52.50 101 ASN A N 1
ATOM 785 C CA . ASN A 1 101 ? -2.530 21.364 -31.395 1.00 52.50 101 ASN A CA 1
ATOM 786 C C . ASN A 1 101 ? -3.205 22.709 -31.658 1.00 52.50 101 ASN A C 1
ATOM 788 O O . ASN A 1 101 ? -4.330 22.724 -32.150 1.00 52.50 101 ASN A O 1
ATOM 792 N N . ASP A 1 102 ? -2.562 23.803 -31.258 1.00 53.16 102 ASP A N 1
ATOM 7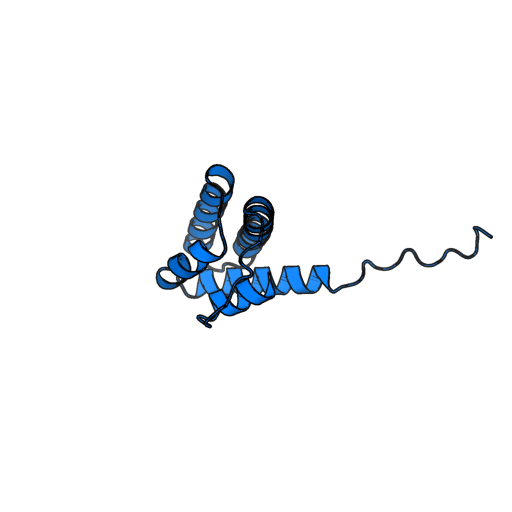93 C CA . ASP A 1 102 ? -3.023 25.142 -31.581 1.00 53.16 102 ASP A CA 1
ATOM 794 C C . ASP A 1 102 ? -2.595 25.399 -33.03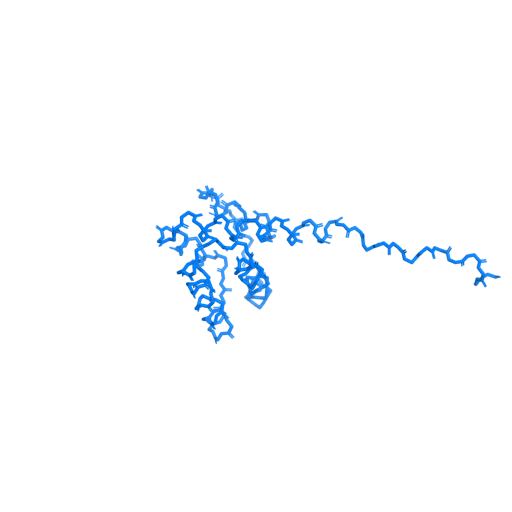0 1.00 53.16 102 ASP A C 1
ATOM 796 O O . ASP A 1 102 ? -1.394 25.508 -33.296 1.00 53.16 102 ASP A O 1
ATOM 800 N N . PRO A 1 103 ? -3.528 25.457 -33.996 1.00 58.47 103 PRO A N 1
ATOM 801 C CA . PRO A 1 103 ? -3.189 25.709 -35.391 1.00 58.47 103 PRO A CA 1
ATOM 802 C C . PRO A 1 103 ? -2.706 27.151 -35.639 1.00 58.47 103 PRO A C 1
ATOM 804 O O . PRO A 1 103 ? -2.486 27.515 -36.787 1.00 58.47 103 PRO A O 1
ATOM 807 N N . ARG A 1 104 ? -2.546 27.989 -34.603 1.00 55.09 104 ARG A N 1
ATOM 808 C CA . ARG A 1 104 ? -2.095 29.389 -34.717 1.00 55.09 104 ARG A CA 1
ATOM 809 C C . ARG A 1 104 ? -0.580 29.594 -34.582 1.00 55.09 104 ARG A C 1
ATOM 811 O O . ARG A 1 104 ? -0.140 30.738 -34.529 1.00 55.09 104 ARG A O 1
ATOM 818 N N . LEU A 1 105 ? 0.210 28.522 -34.509 1.00 55.91 105 LEU A N 1
ATOM 819 C CA . LEU A 1 105 ? 1.681 28.578 -34.445 1.00 55.91 105 LEU A CA 1
ATOM 820 C C . LEU A 1 105 ? 2.371 27.931 -35.666 1.00 55.91 105 LEU A C 1
ATOM 822 O O . LEU A 1 105 ? 3.482 27.419 -35.536 1.00 55.91 105 LEU A O 1
ATOM 826 N N . GLN A 1 106 ? 1.729 27.956 -36.839 1.00 47.88 106 GLN A N 1
ATOM 827 C CA . GLN A 1 106 ? 2.363 27.664 -38.134 1.00 47.88 106 GLN A CA 1
ATOM 828 C C . GLN A 1 106 ? 2.411 28.914 -39.005 1.00 47.88 106 GLN A C 1
ATOM 830 O O . GLN A 1 106 ? 1.404 29.658 -39.003 1.00 47.88 106 GLN A O 1
#

Secondary structure (DSSP, 8-state):
-HHHHHHHHTT------TT--HHHHHHHHHHHHHHHHTT--SHHHHHHHHHHHHHHHHH---HHHHHHHGGGS-HHHHHHHHHHHHHHHHHHHS--------TT--

Foldseek 3Di:
DLVQLLCLLVVHDDDDDPPPDLVNFLVVLLQLLVQLLVQFPDPVLNVVSVVVSVCCVPPNDHPVVSSVVSVVDDPRNSVSSNVSSVVVVVVVVPDDPDPPPDPVPD

Solvent-accessible surface area (backbone atoms only — not comparable to full-atom values): 6093 Å² total; per-residue (Å²): 106,49,66,55,50,38,38,43,61,69,73,44,94,75,89,73,74,96,79,70,54,60,68,62,41,23,51,54,52,43,56,25,34,62,45,13,38,79,56,32,85,46,70,68,41,29,51,55,35,50,52,49,37,52,46,35,73,72,72,57,37,51,72,73,56,48,62,65,50,56,82,78,51,54,70,55,44,41,49,10,40,33,52,22,26,51,50,53,48,47,59,72,68,46,72,72,81,67,82,69,84,66,83,84,80,118